Protein AF-A0A1S2L121-F1 (afdb_monomer)

Foldseek 3Di:
DPPLLVLLLVLLVVLVVLLVPDALDPVSLVVVVVSLVVLVVRDDDPDDSLLLLSLLCCCPRNVNSLVNLCVPCPVPVVSVVSSPRDDHNVVSVVVSVVSNVVD

Secondary structure (DSSP, 8-state):
--HHHHHHHHHHHHHHHHHHHS-S-GGGHHHHHHHHHHHTT---SSS---HHHHHHHHHHH-HHHHHHHHHHGGG-HHHHHHTT----HHHHHHHHHHHHHH-

Solvent-accessible surface area (backbone atoms only — not comparable to full-atom values): 5876 Å² total; per-residue (Å²): 123,56,76,36,47,49,52,46,52,53,49,54,50,51,49,53,49,47,60,74,73,47,70,71,35,70,92,45,32,64,61,56,55,54,45,53,64,52,56,76,66,58,54,62,84,89,59,80,82,64,56,62,31,52,46,19,46,38,48,69,77,23,44,55,23,39,52,51,52,49,69,61,12,85,83,34,73,65,51,40,51,54,67,66,62,83,55,60,49,70,65,21,51,50,54,54,50,54,46,67,76,71,98

Structure (mmCIF, N/CA/C/O backbone):
data_AF-A0A1S2L121-F1
#
_entry.id   AF-A0A1S2L121-F1
#
loop_
_atom_site.group_PDB
_atom_site.id
_atom_site.type_symbol
_atom_site.label_atom_id
_atom_site.label_alt_id
_atom_site.label_comp_id
_atom_site.label_asym_id
_atom_site.label_entity_id
_atom_site.label_seq_id
_atom_site.pdbx_PDB_ins_code
_atom_site.Cartn_x
_atom_site.Cartn_y
_atom_site.Cartn_z
_atom_site.occupancy
_atom_site.B_iso_or_equiv
_atom_site.auth_seq_id
_atom_site.auth_comp_id
_atom_site.auth_asym_id
_atom_site.auth_atom_id
_atom_site.pdbx_PDB_model_num
ATOM 1 N N . MET A 1 1 ? -12.737 10.332 15.394 1.00 58.72 1 MET A N 1
ATOM 2 C CA . MET A 1 1 ? -11.855 9.173 15.136 1.00 58.72 1 MET A CA 1
ATOM 3 C C . MET A 1 1 ? -11.231 8.683 16.440 1.00 58.72 1 MET A C 1
ATOM 5 O O . MET A 1 1 ? -10.981 9.506 17.311 1.00 58.72 1 MET A O 1
ATOM 9 N N . SER A 1 2 ? -10.995 7.372 16.591 1.00 64.88 2 SER A N 1
ATOM 10 C CA . SER A 1 2 ? -10.080 6.850 17.630 1.00 64.88 2 SER A CA 1
ATOM 11 C C . SER A 1 2 ? -8.642 7.244 17.262 1.00 64.88 2 SER A C 1
ATOM 13 O O . SER A 1 2 ? -8.331 7.322 16.076 1.00 64.88 2 SER A O 1
ATOM 15 N N . TYR A 1 3 ? -7.761 7.455 18.245 1.00 67.00 3 TYR A N 1
ATOM 16 C CA . TYR A 1 3 ? -6.337 7.762 18.020 1.00 67.00 3 TYR A CA 1
ATOM 17 C C . TYR A 1 3 ? -5.650 6.735 17.099 1.00 67.00 3 TYR A C 1
ATOM 19 O O . TYR A 1 3 ? -4.821 7.085 16.267 1.00 67.00 3 TYR A O 1
ATOM 27 N N . LYS A 1 4 ? -6.058 5.467 17.197 1.00 75.88 4 LYS A N 1
ATOM 28 C CA . LYS A 1 4 ? -5.564 4.366 16.358 1.00 75.88 4 LYS A CA 1
ATOM 29 C C . LYS A 1 4 ? -5.930 4.512 14.880 1.00 75.88 4 LYS A C 1
ATOM 31 O O . LYS A 1 4 ? -5.121 4.271 13.996 1.00 75.88 4 LYS A O 1
ATOM 36 N N . GLU A 1 5 ? -7.140 4.984 14.612 1.00 85.19 5 GLU A N 1
ATOM 37 C CA . GLU A 1 5 ? -7.597 5.216 13.241 1.00 85.19 5 GLU A CA 1
ATOM 38 C C . GLU A 1 5 ? -6.959 6.471 12.627 1.00 85.19 5 GLU A C 1
ATOM 40 O O . GLU A 1 5 ? -6.759 6.550 11.416 1.00 85.19 5 GLU A O 1
ATOM 45 N N . GLN A 1 6 ? -6.548 7.424 13.469 1.00 86.62 6 GLN A N 1
ATOM 46 C CA . GLN A 1 6 ? -5.730 8.547 13.025 1.00 86.62 6 GLN A CA 1
ATOM 47 C C . GLN A 1 6 ? -4.335 8.082 12.570 1.00 86.62 6 GLN A C 1
ATOM 49 O O . GLN A 1 6 ? -3.877 8.516 11.515 1.00 86.62 6 GLN A O 1
ATOM 54 N N . GLU A 1 7 ? -3.694 7.161 13.303 1.00 90.31 7 GLU A N 1
ATOM 55 C CA . GLU A 1 7 ? -2.405 6.570 12.902 1.00 90.31 7 GLU A CA 1
ATOM 56 C C . GLU A 1 7 ? -2.512 5.875 11.533 1.00 90.31 7 GLU A C 1
ATOM 58 O O . GLU A 1 7 ? -1.646 6.047 10.671 1.00 90.31 7 GLU A O 1
ATOM 63 N N . LEU A 1 8 ? -3.610 5.149 11.292 1.00 92.19 8 LEU A N 1
ATOM 64 C CA . LEU A 1 8 ? -3.895 4.556 9.985 1.00 92.19 8 LEU A CA 1
ATOM 65 C C . LEU A 1 8 ? -4.067 5.617 8.892 1.00 92.19 8 LEU A C 1
ATOM 67 O O . LEU A 1 8 ? -3.445 5.502 7.835 1.00 92.19 8 LEU A O 1
ATOM 71 N N . SER A 1 9 ? -4.874 6.651 9.137 1.00 91.12 9 SER A N 1
ATOM 72 C CA . SER A 1 9 ? -5.091 7.743 8.177 1.00 91.12 9 SER A CA 1
ATOM 73 C C . SER A 1 9 ? -3.774 8.424 7.784 1.00 91.12 9 SER A C 1
ATOM 75 O O . SER A 1 9 ? -3.505 8.648 6.601 1.00 91.12 9 SER A O 1
ATOM 77 N N . GLU A 1 10 ? -2.906 8.701 8.758 1.00 93.25 10 GLU A N 1
ATOM 78 C CA . GLU A 1 10 ? -1.576 9.273 8.524 1.00 93.25 10 GLU A CA 1
ATOM 79 C C . GLU A 1 10 ? -0.677 8.326 7.721 1.00 93.25 10 GLU A C 1
ATOM 81 O O . GLU A 1 10 ? 0.012 8.758 6.791 1.00 93.25 10 GLU A O 1
ATOM 86 N N . ALA A 1 11 ? -0.722 7.025 8.013 1.00 94.81 11 ALA A N 1
ATOM 87 C CA . ALA A 1 11 ? 0.042 6.037 7.267 1.00 94.81 11 ALA A CA 1
ATOM 88 C C . ALA A 1 11 ? -0.430 5.911 5.805 1.00 94.81 11 ALA A C 1
ATOM 90 O O . ALA A 1 11 ? 0.404 5.829 4.902 1.00 94.81 11 ALA A O 1
ATOM 91 N N . LEU A 1 12 ? -1.741 5.962 5.548 1.00 94.31 12 LEU A N 1
ATOM 92 C CA . LEU A 1 12 ? -2.299 5.951 4.189 1.00 94.31 12 LEU A CA 1
ATOM 93 C C . LEU A 1 12 ? -1.958 7.227 3.408 1.00 94.31 12 LEU A C 1
ATOM 95 O O . LEU A 1 12 ? -1.650 7.154 2.216 1.00 94.31 12 LEU A O 1
ATOM 99 N N . LYS A 1 13 ? -1.945 8.392 4.065 1.00 94.44 13 LYS A N 1
ATOM 100 C CA . LYS A 1 13 ? -1.472 9.645 3.450 1.00 94.44 13 LYS A CA 1
ATOM 101 C C . LYS A 1 13 ? 0.001 9.544 3.064 1.00 94.44 13 LYS A C 1
ATOM 103 O O . LYS A 1 13 ? 0.343 9.783 1.910 1.00 94.44 13 LYS A O 1
ATOM 108 N N . HIS A 1 14 ? 0.849 9.076 3.980 1.00 95.69 14 HIS A N 1
ATOM 109 C CA . HIS A 1 14 ? 2.268 8.866 3.694 1.00 95.69 14 HIS A CA 1
ATOM 110 C C . HIS A 1 14 ? 2.488 7.859 2.552 1.00 95.69 14 HIS A C 1
ATOM 112 O O . HIS A 1 14 ? 3.393 8.040 1.739 1.00 95.69 14 HIS A O 1
ATOM 118 N N . PHE A 1 15 ? 1.648 6.827 2.435 1.00 96.88 15 PHE A N 1
ATOM 119 C CA . PHE A 1 15 ? 1.692 5.911 1.296 1.00 96.88 15 PHE A CA 1
ATOM 120 C C . PHE A 1 15 ? 1.414 6.618 -0.039 1.00 96.88 15 PHE A C 1
ATOM 122 O O . PHE A 1 15 ? 2.173 6.449 -0.995 1.00 96.88 15 PHE A O 1
ATOM 129 N N . ARG A 1 16 ? 0.372 7.456 -0.101 1.00 94.38 16 ARG A N 1
ATOM 130 C CA . ARG A 1 16 ? 0.060 8.261 -1.297 1.00 94.38 16 ARG A CA 1
ATOM 131 C C . ARG A 1 16 ? 1.185 9.241 -1.641 1.00 94.38 16 ARG A C 1
ATOM 133 O O . ARG A 1 16 ? 1.528 9.400 -2.815 1.00 94.38 16 ARG A O 1
ATOM 140 N N . ASP A 1 17 ? 1.808 9.838 -0.629 1.00 95.81 17 ASP A N 1
ATOM 141 C CA . ASP A 1 17 ? 2.965 10.714 -0.820 1.00 95.81 17 ASP A CA 1
ATOM 142 C C . ASP A 1 17 ? 4.164 9.947 -1.388 1.00 95.81 17 ASP A C 1
ATOM 144 O O . ASP A 1 17 ? 4.847 10.450 -2.278 1.00 95.81 17 ASP A O 1
ATOM 148 N N . LEU A 1 18 ? 4.412 8.714 -0.928 1.00 96.06 18 LEU A N 1
ATOM 149 C CA . LEU A 1 18 ? 5.472 7.855 -1.465 1.00 96.06 18 LEU A CA 1
ATOM 150 C C . LEU A 1 18 ? 5.255 7.536 -2.940 1.00 96.06 18 LEU A C 1
ATOM 152 O O . LEU A 1 18 ? 6.204 7.638 -3.720 1.00 96.06 18 LEU A O 1
ATOM 156 N N . LEU A 1 19 ? 4.022 7.187 -3.317 1.00 95.75 19 LEU A N 1
ATOM 157 C CA . LEU A 1 19 ? 3.661 6.966 -4.715 1.00 95.75 19 LEU A CA 1
ATOM 158 C C . LEU A 1 19 ? 3.912 8.240 -5.529 1.00 95.75 19 LEU A C 1
ATOM 160 O O . LEU A 1 19 ? 4.595 8.192 -6.545 1.00 95.75 19 LEU A O 1
ATOM 164 N N . THR A 1 20 ? 3.463 9.401 -5.064 1.00 95.38 20 THR A N 1
ATOM 165 C CA . THR A 1 20 ? 3.629 10.655 -5.818 1.00 95.38 20 THR A CA 1
ATOM 166 C C . THR A 1 20 ? 5.095 11.091 -5.929 1.00 95.38 20 THR A C 1
ATOM 168 O O . THR A 1 20 ? 5.529 11.574 -6.973 1.00 95.38 20 THR A O 1
ATOM 171 N N . LYS A 1 21 ? 5.874 10.926 -4.855 1.00 96.50 21 LYS A N 1
ATOM 172 C CA . LYS A 1 21 ? 7.237 11.458 -4.741 1.00 96.50 21 LYS A CA 1
ATOM 173 C C . LYS A 1 21 ? 8.286 10.602 -5.441 1.00 96.50 21 LYS A C 1
ATOM 175 O O . LYS A 1 21 ? 9.248 11.151 -5.978 1.00 96.50 21 LYS A O 1
ATOM 180 N N . TYR A 1 22 ? 8.151 9.279 -5.384 1.00 96.00 22 TYR A N 1
ATOM 181 C CA . TYR A 1 22 ? 9.193 8.368 -5.846 1.00 96.00 22 TYR A CA 1
ATOM 182 C C . TYR A 1 22 ? 8.740 7.593 -7.095 1.00 96.00 22 TYR A C 1
ATOM 184 O O . TYR A 1 22 ? 7.763 6.835 -7.032 1.00 96.00 22 TYR A O 1
ATOM 192 N N . PRO A 1 23 ? 9.452 7.738 -8.231 1.00 95.38 23 PRO A N 1
ATOM 193 C CA . PRO A 1 23 ? 9.165 6.956 -9.429 1.00 95.38 23 PRO A CA 1
ATOM 194 C C . PRO A 1 23 ? 9.480 5.471 -9.212 1.00 95.38 23 PRO A C 1
ATOM 196 O O . PRO A 1 23 ? 10.250 5.116 -8.311 1.00 95.38 23 PRO A O 1
ATOM 199 N N . ASP A 1 24 ? 8.920 4.613 -10.072 1.00 96.56 24 ASP A N 1
ATOM 200 C CA . ASP A 1 24 ? 9.219 3.176 -10.097 1.00 96.56 24 ASP A CA 1
ATOM 201 C C . ASP A 1 24 ? 10.667 2.924 -10.544 1.00 96.56 24 ASP A C 1
ATOM 203 O O . ASP A 1 24 ? 10.959 2.732 -11.721 1.00 96.56 24 ASP A O 1
ATOM 207 N N . SER A 1 25 ? 11.594 2.973 -9.591 1.00 95.88 25 SER A N 1
ATOM 208 C CA . SER A 1 25 ? 13.016 2.709 -9.793 1.00 95.88 25 SER A CA 1
ATOM 209 C C . SER A 1 25 ? 13.561 1.903 -8.625 1.00 95.88 25 SER A C 1
ATOM 211 O O . SER A 1 25 ? 13.158 2.095 -7.473 1.00 95.88 25 SER A O 1
ATOM 213 N N . ASN A 1 26 ? 14.534 1.041 -8.920 1.00 92.56 26 ASN A N 1
ATOM 214 C CA . ASN A 1 26 ? 15.261 0.290 -7.906 1.00 92.56 26 ASN A CA 1
ATOM 215 C C . ASN A 1 26 ? 15.894 1.206 -6.862 1.00 92.56 26 ASN A C 1
ATOM 217 O O . ASN A 1 26 ? 15.861 0.863 -5.691 1.00 92.56 26 ASN A O 1
ATOM 221 N N . ASP A 1 27 ? 16.370 2.394 -7.226 1.00 94.75 27 ASP A N 1
ATOM 222 C CA . ASP A 1 27 ? 17.018 3.302 -6.267 1.00 94.75 27 ASP A CA 1
ATOM 223 C C . ASP A 1 27 ? 16.080 3.730 -5.125 1.00 94.75 27 ASP A C 1
ATOM 225 O O . ASP A 1 27 ? 16.524 4.053 -4.024 1.00 94.75 27 ASP A O 1
ATOM 229 N N . ASN A 1 28 ? 14.765 3.655 -5.355 1.00 96.00 28 ASN A N 1
ATOM 230 C CA . ASN A 1 28 ? 13.746 4.075 -4.400 1.00 96.00 28 ASN A CA 1
ATOM 231 C C . ASN A 1 28 ? 13.185 2.929 -3.544 1.00 96.00 28 ASN A C 1
ATOM 233 O O . ASN A 1 28 ? 12.366 3.187 -2.656 1.00 96.00 28 ASN A O 1
ATOM 237 N N . PHE A 1 29 ? 13.595 1.670 -3.760 1.00 93.94 29 PHE A N 1
ATOM 238 C CA . PHE A 1 29 ? 12.940 0.517 -3.119 1.00 93.94 29 PHE A CA 1
ATOM 239 C C . PHE A 1 29 ? 12.990 0.575 -1.583 1.00 93.94 29 PHE A C 1
ATOM 241 O O . PHE A 1 29 ? 12.040 0.169 -0.907 1.00 93.94 29 PHE A O 1
ATOM 248 N N . PHE A 1 30 ? 14.070 1.128 -1.020 1.00 94.50 30 PHE A N 1
ATOM 249 C CA . PHE A 1 30 ? 14.249 1.262 0.425 1.00 94.50 30 PHE A CA 1
ATOM 250 C C . PHE A 1 30 ? 13.168 2.133 1.081 1.00 94.50 30 PHE A C 1
ATOM 252 O O . PHE A 1 30 ? 12.782 1.860 2.221 1.00 94.50 30 PHE A O 1
ATOM 259 N N . HIS A 1 31 ? 12.640 3.146 0.381 1.00 96.25 31 HIS A N 1
ATOM 260 C CA . HIS A 1 31 ? 11.559 3.989 0.900 1.00 96.25 31 HIS A CA 1
ATOM 261 C C . HIS A 1 31 ? 10.272 3.181 1.094 1.00 96.25 31 HIS A C 1
ATOM 263 O O . HIS A 1 31 ? 9.666 3.234 2.166 1.00 96.25 31 HIS A O 1
ATOM 269 N N . PHE A 1 32 ? 9.915 2.360 0.105 1.00 95.88 32 PHE A N 1
ATOM 270 C CA . PHE A 1 32 ? 8.739 1.490 0.157 1.00 95.88 32 PHE A CA 1
ATOM 27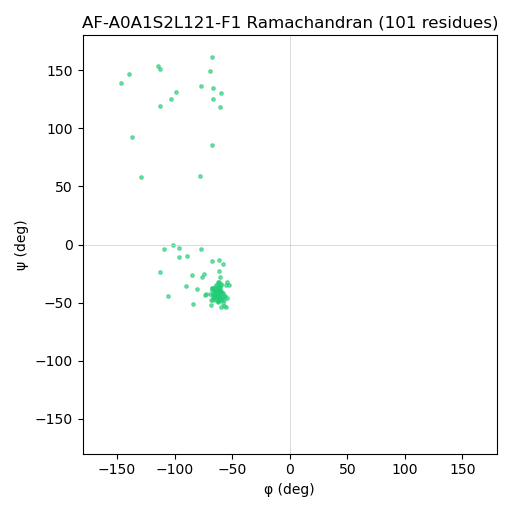1 C C . PHE A 1 32 ? 8.912 0.359 1.173 1.00 95.88 32 PHE A C 1
ATOM 273 O O . PHE A 1 32 ? 8.015 0.103 1.973 1.00 95.88 32 PHE A O 1
ATOM 280 N N . GLN A 1 33 ? 10.087 -0.273 1.226 1.00 94.06 33 GLN A N 1
ATOM 281 C CA . GLN A 1 33 ? 10.370 -1.308 2.221 1.00 94.06 33 GLN A CA 1
ATOM 282 C C . GLN A 1 33 ? 10.292 -0.762 3.658 1.00 94.06 33 GLN A C 1
ATOM 284 O O . GLN A 1 33 ? 9.723 -1.405 4.545 1.00 94.06 33 GLN A O 1
ATOM 289 N N . SER A 1 34 ? 10.860 0.424 3.896 1.00 94.75 34 SER A N 1
ATOM 290 C CA . SER A 1 34 ? 10.800 1.103 5.196 1.00 94.75 34 SER A CA 1
ATOM 291 C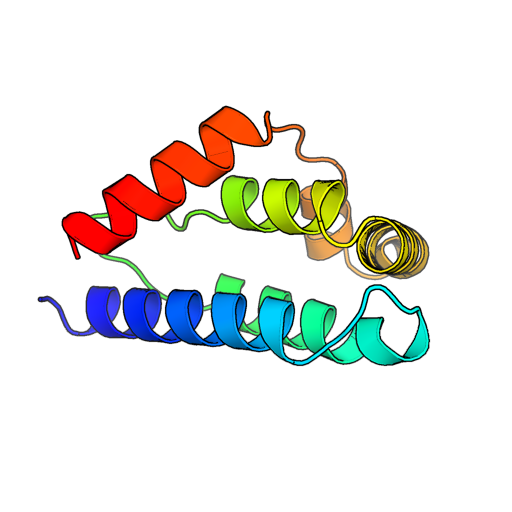 C . SER A 1 34 ? 9.361 1.442 5.579 1.00 94.75 34 SER A C 1
ATOM 293 O O . SER A 1 34 ? 8.954 1.206 6.718 1.00 94.75 34 SER A O 1
ATOM 295 N N . PHE A 1 35 ? 8.574 1.928 4.616 1.00 96.50 35 PHE A N 1
ATOM 296 C CA . PHE A 1 35 ? 7.155 2.185 4.805 1.00 96.50 35 PHE A CA 1
ATOM 297 C C . PHE A 1 35 ? 6.385 0.924 5.197 1.00 96.50 35 PHE A C 1
ATOM 299 O O . PHE A 1 35 ? 5.762 0.935 6.252 1.00 96.50 35 PHE A O 1
ATOM 306 N N . ILE A 1 36 ? 6.489 -0.172 4.435 1.00 95.12 36 ILE A N 1
ATOM 307 C CA . ILE A 1 36 ? 5.772 -1.428 4.725 1.00 95.12 36 ILE A CA 1
ATOM 308 C C . ILE A 1 36 ? 6.068 -1.894 6.156 1.00 95.12 36 ILE A C 1
ATOM 310 O O . ILE A 1 36 ? 5.158 -2.195 6.924 1.00 95.12 36 ILE A O 1
ATOM 314 N N . ARG A 1 37 ? 7.341 -1.882 6.566 1.00 93.19 37 ARG A N 1
ATOM 315 C CA . ARG A 1 37 ? 7.737 -2.289 7.924 1.00 93.19 37 ARG A CA 1
ATOM 316 C C . ARG A 1 37 ? 7.133 -1.419 9.022 1.00 93.19 37 ARG A C 1
ATOM 318 O O . ARG A 1 37 ? 6.834 -1.935 10.098 1.00 93.19 37 ARG A O 1
ATOM 325 N N . LYS A 1 38 ? 6.998 -0.113 8.783 1.00 94.44 38 LYS A N 1
ATOM 326 C CA . LYS A 1 38 ? 6.333 0.807 9.716 1.00 94.44 38 LYS A CA 1
ATOM 327 C C . LYS A 1 38 ? 4.821 0.598 9.702 1.00 94.44 38 LYS A C 1
ATOM 329 O O . LYS A 1 38 ? 4.226 0.516 10.767 1.00 94.44 38 LYS A O 1
ATOM 334 N N . PHE A 1 39 ? 4.236 0.438 8.519 1.00 95.19 39 PHE A N 1
ATOM 335 C CA . PHE A 1 39 ? 2.806 0.240 8.316 1.00 95.19 39 PHE A CA 1
ATOM 336 C C . PHE A 1 39 ? 2.278 -0.984 9.068 1.00 95.19 39 PHE A C 1
ATOM 338 O O . PHE A 1 39 ? 1.273 -0.891 9.756 1.00 95.19 39 PHE A O 1
ATOM 345 N N . LEU A 1 40 ? 3.015 -2.099 9.058 1.00 93.06 40 LEU A N 1
ATOM 346 C CA . LEU A 1 40 ? 2.652 -3.313 9.805 1.00 93.06 40 LEU A CA 1
ATOM 347 C C . LEU A 1 40 ? 2.579 -3.136 11.330 1.00 93.06 40 LEU A C 1
ATOM 349 O O . LEU A 1 40 ? 2.106 -4.030 12.028 1.00 93.06 40 LEU A O 1
ATOM 353 N N . ARG A 1 41 ? 3.103 -2.029 11.866 1.00 93.38 41 ARG A N 1
ATOM 354 C CA . ARG A 1 41 ? 3.064 -1.716 13.301 1.00 93.38 41 ARG A CA 1
ATOM 355 C C . ARG A 1 41 ? 1.905 -0.797 13.674 1.00 93.38 41 ARG A C 1
ATOM 357 O O . ARG A 1 41 ? 1.663 -0.642 14.871 1.00 93.38 41 ARG A O 1
ATOM 364 N N . VAL A 1 42 ? 1.224 -0.218 12.682 1.00 93.56 42 VAL A N 1
ATOM 365 C CA . VAL A 1 42 ? 0.043 0.624 12.885 1.00 93.56 42 VAL A CA 1
ATOM 366 C C . VAL A 1 42 ? -1.021 -0.208 13.575 1.00 93.56 42 VAL A C 1
ATOM 368 O O . VAL A 1 42 ? -1.322 -1.331 13.159 1.00 93.56 42 VAL A O 1
ATOM 371 N N . LYS A 1 43 ? -1.580 0.336 14.653 1.00 89.12 43 LYS A N 1
ATOM 372 C CA . LYS A 1 43 ? -2.638 -0.344 15.394 1.00 89.12 43 LYS A CA 1
ATOM 373 C C . LYS A 1 43 ? -3.975 0.219 14.960 1.00 89.12 43 LYS A C 1
ATOM 375 O O . LYS A 1 43 ? -4.166 1.424 14.999 1.00 89.12 43 LYS A O 1
ATOM 380 N N . THR A 1 44 ? -4.914 -0.656 14.641 1.00 87.75 44 THR A N 1
ATOM 381 C CA . THR A 1 44 ? -6.304 -0.304 14.342 1.00 87.75 44 THR A CA 1
ATOM 382 C C . THR A 1 44 ? -7.224 -0.893 15.413 1.00 87.75 44 THR A C 1
ATOM 384 O O . THR A 1 44 ? -6.863 -1.867 16.079 1.00 87.75 44 THR A O 1
ATOM 387 N N . ASP A 1 45 ? -8.383 -0.272 15.643 1.00 84.56 45 ASP A N 1
ATOM 388 C CA . ASP A 1 45 ? -9.384 -0.783 16.597 1.00 84.56 45 ASP A CA 1
ATOM 389 C C . ASP A 1 45 ? -10.576 -1.402 15.874 1.00 84.56 45 ASP A C 1
ATOM 391 O O . ASP A 1 45 ? -11.082 -2.446 16.283 1.00 84.56 45 ASP A O 1
ATOM 395 N N . LYS A 1 46 ? -11.058 -0.725 14.828 1.00 84.06 46 LYS A N 1
ATOM 396 C CA . LYS A 1 46 ? -12.337 -1.051 14.184 1.00 84.06 46 LYS A CA 1
ATOM 397 C C . LYS A 1 46 ? -12.172 -1.591 12.775 1.00 84.06 46 LYS A C 1
ATOM 399 O O . LYS A 1 46 ? -13.064 -2.278 12.286 1.00 84.06 46 LYS A O 1
ATOM 404 N N . VAL A 1 47 ? -11.057 -1.272 12.128 1.00 84.94 47 VAL A N 1
ATOM 405 C CA . VAL A 1 47 ? -10.790 -1.666 10.746 1.00 84.94 47 VAL A CA 1
ATOM 406 C C . VAL A 1 47 ? -9.638 -2.655 10.679 1.00 84.94 47 VAL A C 1
ATOM 408 O O . VAL A 1 47 ? -8.736 -2.661 11.516 1.00 84.94 47 VAL A O 1
ATOM 411 N N . THR A 1 48 ? -9.664 -3.518 9.670 1.00 88.00 48 THR A N 1
ATOM 412 C CA . THR A 1 48 ? -8.518 -4.382 9.376 1.00 88.00 48 THR A CA 1
ATOM 413 C C . THR A 1 48 ? -7.456 -3.554 8.666 1.00 88.00 48 THR A C 1
ATOM 415 O O . THR A 1 48 ? -7.784 -2.778 7.773 1.00 88.00 48 THR A O 1
ATOM 418 N N . LEU A 1 49 ? -6.189 -3.720 9.048 1.00 92.38 49 LEU A N 1
ATOM 419 C CA . LEU A 1 49 ? -5.075 -3.044 8.390 1.00 92.38 49 LEU A CA 1
ATOM 420 C C . LEU A 1 49 ? -5.017 -3.465 6.904 1.00 92.38 49 LEU A C 1
ATOM 422 O O . LEU A 1 49 ? -4.800 -4.656 6.649 1.00 92.38 49 LEU A O 1
ATOM 426 N N . PRO A 1 50 ? -5.168 -2.538 5.933 1.00 93.56 50 PRO A N 1
ATOM 427 C CA . PRO A 1 50 ? -5.304 -2.854 4.505 1.00 93.56 50 PRO A CA 1
ATOM 428 C C . PRO A 1 50 ? -3.954 -3.198 3.855 1.00 93.56 50 PRO A C 1
ATOM 430 O O . PRO A 1 50 ? -3.451 -2.527 2.955 1.00 93.56 50 PRO A O 1
ATOM 433 N N . THR A 1 51 ? -3.296 -4.228 4.382 1.00 94.31 51 THR A N 1
ATOM 434 C CA . THR A 1 51 ? -1.939 -4.606 3.979 1.00 94.31 51 THR A CA 1
ATOM 435 C C . THR A 1 51 ? -1.939 -5.235 2.593 1.00 94.31 51 THR A C 1
ATOM 437 O O . THR A 1 51 ? -1.082 -4.906 1.777 1.00 94.31 51 THR A O 1
ATOM 440 N N . SER A 1 52 ? -2.907 -6.108 2.306 1.00 93.31 52 SER A N 1
ATOM 441 C CA . SER A 1 52 ? -3.055 -6.743 0.992 1.00 93.31 52 SER A CA 1
ATOM 442 C C . SER A 1 52 ? -3.312 -5.704 -0.094 1.00 93.31 52 SER A C 1
ATOM 444 O O . SER A 1 52 ? -2.726 -5.781 -1.171 1.00 93.31 52 SER A O 1
ATOM 446 N N . GLU A 1 53 ? -4.121 -4.697 0.226 1.00 95.00 53 GLU A N 1
ATOM 447 C CA . GL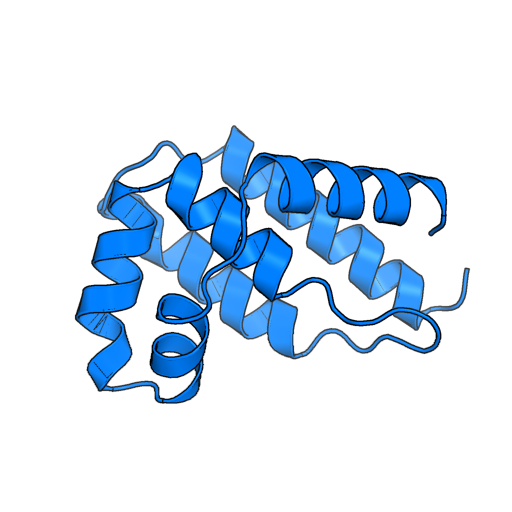U A 1 53 ? -4.454 -3.596 -0.661 1.00 95.00 53 GLU A CA 1
ATOM 448 C C . GLU A 1 53 ? -3.211 -2.755 -0.986 1.00 95.00 53 GLU A C 1
ATOM 450 O O . GLU A 1 53 ? -2.910 -2.518 -2.155 1.00 95.00 53 GLU A O 1
ATOM 455 N N . ILE A 1 54 ? -2.421 -2.379 0.029 1.00 95.88 54 ILE A N 1
ATOM 456 C CA . ILE A 1 54 ? -1.146 -1.676 -0.186 1.00 95.88 54 ILE A CA 1
ATOM 457 C C . ILE A 1 54 ? -0.199 -2.505 -1.058 1.00 95.88 54 ILE A C 1
ATOM 459 O O . ILE A 1 54 ? 0.407 -1.971 -1.989 1.00 95.88 54 ILE A O 1
ATOM 463 N N . MET A 1 55 ? -0.065 -3.807 -0.790 1.00 96.38 55 MET A N 1
ATOM 464 C CA . MET A 1 55 ? 0.818 -4.666 -1.582 1.00 96.38 55 MET A CA 1
ATOM 465 C C . MET A 1 55 ? 0.349 -4.783 -3.038 1.00 96.38 55 MET A C 1
ATOM 467 O O . MET A 1 55 ? 1.193 -4.774 -3.936 1.00 96.38 55 MET A O 1
ATOM 471 N N . ALA A 1 56 ? -0.964 -4.841 -3.284 1.00 96.06 56 ALA A N 1
ATOM 472 C CA . ALA A 1 56 ? -1.541 -4.860 -4.627 1.00 96.06 56 ALA A CA 1
ATOM 473 C C . ALA A 1 56 ? -1.256 -3.561 -5.394 1.00 96.06 56 ALA A C 1
ATOM 475 O O 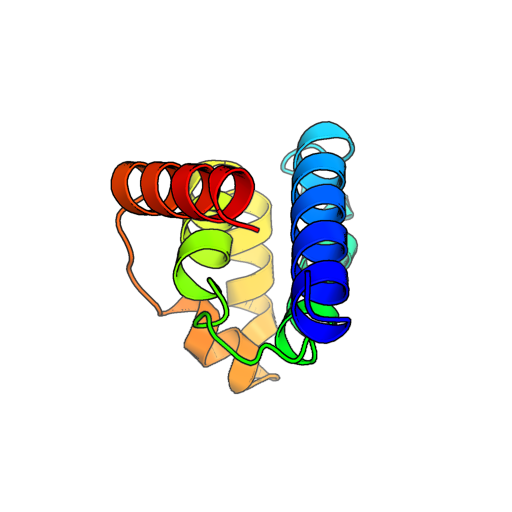. ALA A 1 56 ? -0.799 -3.615 -6.538 1.00 96.06 56 ALA A O 1
ATOM 476 N N . VAL A 1 57 ? -1.430 -2.403 -4.748 1.00 96.25 57 VAL A N 1
ATOM 477 C CA . VAL A 1 57 ? -1.110 -1.099 -5.349 1.00 96.25 57 VAL A CA 1
ATOM 478 C C . VAL A 1 57 ? 0.377 -1.002 -5.685 1.00 96.25 57 VAL A C 1
ATOM 480 O O . VAL A 1 57 ? 0.725 -0.632 -6.802 1.00 96.25 57 VAL A O 1
ATOM 483 N N . ILE A 1 58 ? 1.275 -1.408 -4.779 1.00 96.12 58 ILE A N 1
ATOM 484 C CA . ILE A 1 58 ? 2.723 -1.411 -5.065 1.00 96.12 58 ILE A CA 1
ATOM 485 C C . ILE A 1 58 ? 3.042 -2.363 -6.226 1.00 96.12 58 ILE A C 1
ATOM 487 O O . ILE A 1 58 ? 3.820 -2.006 -7.106 1.00 96.12 58 ILE A O 1
ATOM 491 N N . LYS A 1 59 ? 2.441 -3.558 -6.263 1.00 96.00 59 LYS A N 1
ATOM 492 C CA . LYS A 1 59 ? 2.646 -4.543 -7.340 1.00 96.00 59 LYS A CA 1
ATOM 493 C C . LYS A 1 59 ? 2.249 -3.994 -8.711 1.00 96.00 59 LYS A C 1
ATOM 495 O O . LYS A 1 59 ? 2.951 -4.275 -9.682 1.00 96.00 59 LYS A O 1
ATOM 500 N N . TYR A 1 60 ? 1.149 -3.248 -8.784 1.00 95.75 60 TYR A N 1
ATOM 501 C CA . TYR A 1 60 ? 0.614 -2.713 -10.035 1.00 95.75 60 TYR A CA 1
ATOM 502 C C . TYR A 1 60 ? 1.277 -1.395 -10.446 1.00 95.75 60 TYR A C 1
ATOM 504 O O . TYR A 1 60 ? 1.766 -1.272 -11.566 1.00 95.75 60 TYR A O 1
ATOM 512 N N . GLU A 1 61 ? 1.344 -0.419 -9.540 1.00 95.25 61 GLU A N 1
ATOM 513 C CA . GLU A 1 61 ? 1.839 0.923 -9.854 1.00 95.25 61 GLU A CA 1
ATOM 514 C C . GLU A 1 61 ? 3.363 1.049 -9.778 1.00 95.25 61 GLU A C 1
ATOM 516 O O . G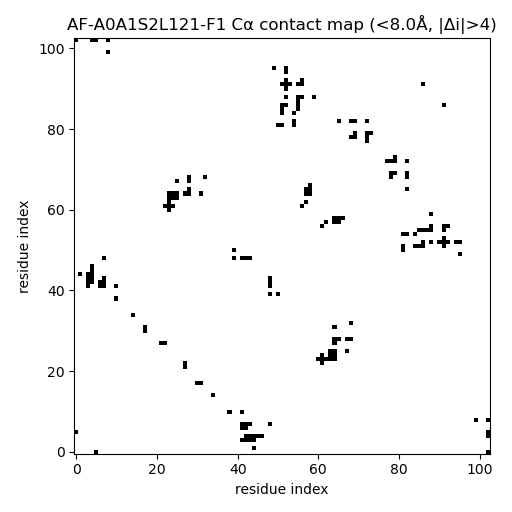LU A 1 61 ? 3.945 1.935 -10.408 1.00 95.25 61 GLU A O 1
ATOM 521 N N . ARG A 1 62 ? 4.027 0.214 -8.973 1.00 96.38 62 ARG A N 1
ATOM 522 C CA . ARG A 1 62 ? 5.486 0.226 -8.775 1.00 96.38 62 ARG A CA 1
ATOM 523 C C . ARG A 1 62 ? 6.079 -1.184 -8.965 1.00 96.38 62 ARG A C 1
ATOM 525 O O . ARG A 1 62 ? 6.692 -1.736 -8.042 1.00 96.38 62 ARG A O 1
ATOM 532 N N . PRO A 1 63 ? 5.882 -1.816 -10.141 1.00 96.44 63 PRO A N 1
ATOM 533 C CA . PRO A 1 63 ? 6.247 -3.212 -10.367 1.00 96.44 63 PRO A CA 1
ATOM 534 C C . PRO A 1 63 ? 7.752 -3.471 -10.237 1.00 96.44 63 PRO A C 1
ATOM 536 O O . PRO A 1 63 ? 8.145 -4.555 -9.792 1.00 96.44 63 PRO A O 1
ATOM 539 N N . THR A 1 64 ? 8.604 -2.505 -10.592 1.00 97.06 64 THR A N 1
ATOM 540 C CA . THR A 1 64 ? 10.063 -2.624 -10.448 1.00 97.06 64 THR A CA 1
ATOM 541 C C . THR A 1 64 ? 10.442 -2.675 -8.974 1.00 97.06 64 THR A C 1
ATOM 543 O O . THR A 1 64 ? 11.137 -3.598 -8.540 1.00 97.06 64 THR A O 1
ATOM 546 N N . ILE A 1 65 ? 9.899 -1.756 -8.174 1.00 96.62 65 ILE A N 1
ATOM 547 C CA . ILE A 1 65 ? 10.092 -1.742 -6.720 1.00 96.62 65 ILE A CA 1
ATOM 548 C C . ILE A 1 65 ? 9.549 -3.023 -6.079 1.00 96.62 65 ILE A C 1
ATOM 550 O O . ILE A 1 65 ? 10.246 -3.636 -5.268 1.00 96.62 65 ILE A O 1
ATOM 554 N N . PHE A 1 66 ? 8.349 -3.474 -6.459 1.00 96.00 66 PHE A N 1
ATOM 555 C CA . PHE A 1 66 ? 7.759 -4.706 -5.927 1.00 96.00 66 PHE A CA 1
ATOM 556 C C . PHE A 1 66 ? 8.646 -5.928 -6.191 1.00 96.00 66 PHE A C 1
ATOM 558 O O . PHE A 1 66 ? 8.906 -6.718 -5.280 1.00 96.00 66 PHE A O 1
ATOM 565 N N . ARG A 1 67 ? 9.147 -6.080 -7.425 1.00 95.06 67 ARG A N 1
ATOM 566 C CA . ARG A 1 67 ? 10.061 -7.175 -7.791 1.00 95.06 67 ARG A CA 1
ATOM 567 C C . ARG A 1 67 ? 11.341 -7.132 -6.968 1.00 95.06 67 ARG A C 1
ATOM 569 O O . ARG A 1 67 ? 11.788 -8.178 -6.502 1.00 95.06 67 ARG A O 1
ATOM 576 N N . THR A 1 68 ? 11.892 -5.944 -6.742 1.00 94.81 68 THR A N 1
ATOM 577 C CA . THR A 1 68 ? 13.099 -5.771 -5.927 1.00 94.81 68 THR A CA 1
ATOM 578 C C . THR A 1 68 ? 12.849 -6.126 -4.468 1.00 94.81 68 THR A C 1
ATOM 580 O O . THR A 1 68 ? 13.617 -6.903 -3.900 1.00 94.81 68 THR A O 1
ATOM 583 N N . ILE A 1 69 ? 11.732 -5.675 -3.882 1.00 93.62 69 ILE A N 1
ATOM 584 C CA . ILE A 1 69 ? 11.316 -6.078 -2.529 1.00 93.62 69 ILE A CA 1
ATOM 585 C C . ILE A 1 69 ? 11.181 -7.602 -2.450 1.00 93.62 69 ILE A C 1
ATOM 587 O O . ILE A 1 69 ? 11.745 -8.211 -1.543 1.00 93.62 69 ILE A O 1
ATOM 591 N N . LYS A 1 70 ? 10.502 -8.230 -3.417 1.00 93.19 70 LYS A N 1
ATOM 592 C CA . LYS A 1 70 ? 10.336 -9.689 -3.481 1.00 93.19 70 LYS A CA 1
ATOM 593 C C . LYS A 1 70 ? 11.675 -10.426 -3.587 1.00 93.19 70 LYS A C 1
ATOM 595 O O . LYS A 1 70 ? 11.867 -11.434 -2.915 1.00 93.19 70 LYS A O 1
ATO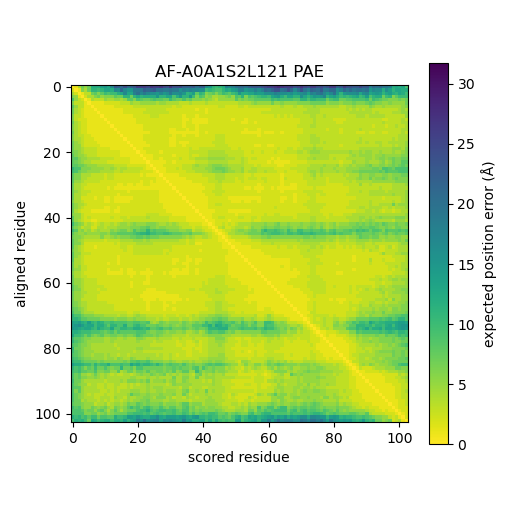M 600 N N . GLY A 1 71 ? 12.618 -9.909 -4.375 1.00 91.69 71 GLY A N 1
ATOM 601 C CA . GLY A 1 71 ? 13.955 -10.489 -4.520 1.00 91.69 71 GLY A CA 1
ATOM 602 C C . GLY A 1 71 ? 14.780 -10.454 -3.229 1.00 91.69 71 GLY A C 1
ATOM 603 O O . GLY A 1 71 ? 15.502 -11.407 -2.933 1.00 91.69 71 GLY A O 1
ATOM 604 N N . VAL A 1 72 ? 14.647 -9.391 -2.426 1.00 89.12 72 VAL A N 1
ATOM 605 C CA . VAL A 1 72 ? 15.363 -9.262 -1.141 1.00 89.12 72 VAL A CA 1
ATOM 606 C C . VAL A 1 7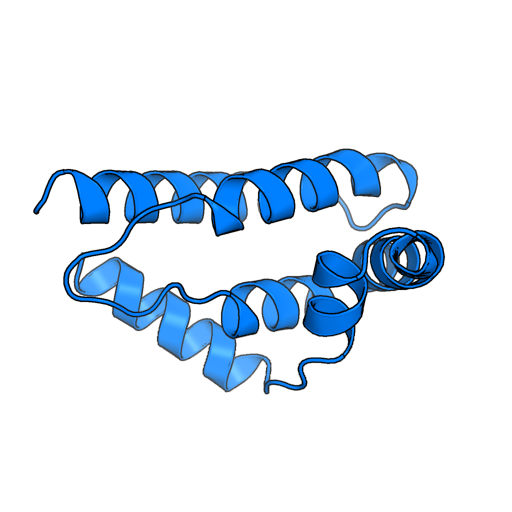2 ? 14.598 -9.847 0.052 1.00 89.12 72 VAL A C 1
ATOM 608 O O . VAL A 1 72 ? 15.172 -10.006 1.132 1.00 89.12 72 VAL A O 1
ATOM 611 N N . ALA A 1 73 ? 13.325 -10.208 -0.130 1.00 87.12 73 ALA A N 1
ATOM 612 C CA . ALA A 1 73 ? 12.446 -10.720 0.920 1.00 87.12 73 ALA A CA 1
ATOM 613 C C . ALA A 1 73 ? 12.840 -12.107 1.452 1.00 87.12 73 ALA A C 1
ATOM 615 O O . ALA A 1 73 ? 12.405 -12.484 2.531 1.00 87.12 73 ALA A O 1
ATOM 616 N N . ASN A 1 74 ? 13.717 -12.850 0.772 1.00 79.56 74 ASN A N 1
ATOM 617 C CA . ASN A 1 74 ? 14.163 -14.184 1.208 1.00 79.56 74 ASN A CA 1
ATOM 618 C C . ASN A 1 74 ? 14.82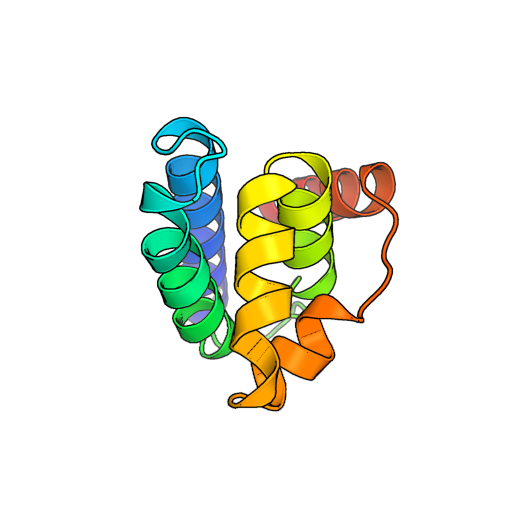2 -14.209 2.603 1.00 79.56 74 ASN A C 1
ATOM 620 O O . ASN A 1 74 ? 14.975 -15.272 3.194 1.00 79.56 74 ASN A O 1
ATOM 624 N N . LYS A 1 75 ? 15.238 -13.047 3.125 1.00 81.69 75 LYS A N 1
ATOM 625 C CA . LYS A 1 75 ? 15.813 -12.892 4.472 1.00 81.69 75 LYS A CA 1
ATOM 626 C C . LYS A 1 75 ? 14.815 -12.335 5.501 1.00 81.69 75 LYS A C 1
ATOM 628 O O . LYS A 1 75 ? 15.184 -12.133 6.653 1.00 81.69 75 LYS A O 1
ATOM 633 N N . ASP A 1 76 ? 13.584 -12.046 5.086 1.00 86.69 76 ASP A N 1
ATOM 634 C CA . ASP A 1 76 ? 12.538 -11.392 5.874 1.00 86.69 76 ASP A CA 1
ATOM 635 C C . ASP A 1 76 ? 11.204 -12.116 5.620 1.00 86.69 76 ASP A C 1
ATOM 637 O O . ASP A 1 76 ? 10.487 -11.811 4.668 1.00 86.69 76 ASP A O 1
ATOM 641 N N . ASN A 1 77 ? 10.881 -13.100 6.469 1.00 86.31 77 ASN A N 1
ATOM 642 C CA . ASN A 1 77 ? 9.693 -13.956 6.314 1.00 86.31 77 ASN A CA 1
ATOM 643 C C . ASN A 1 77 ? 8.389 -13.156 6.186 1.00 86.31 77 ASN A C 1
ATOM 645 O O . ASN A 1 77 ? 7.470 -13.578 5.486 1.00 86.31 77 ASN A O 1
ATOM 649 N N . THR A 1 78 ? 8.314 -11.994 6.838 1.00 87.06 78 THR A N 1
ATOM 650 C CA . THR A 1 78 ? 7.152 -11.110 6.763 1.00 87.06 78 THR A CA 1
ATOM 651 C C . THR A 1 78 ? 7.033 -10.507 5.371 1.00 87.06 78 THR A C 1
ATOM 653 O O . THR A 1 78 ? 5.993 -10.647 4.733 1.00 87.06 78 THR A O 1
ATOM 656 N N . LEU A 1 79 ? 8.100 -9.895 4.849 1.00 87.81 79 LEU A N 1
ATOM 657 C CA . LEU A 1 79 ? 8.094 -9.380 3.473 1.00 87.81 79 LEU A CA 1
ATOM 658 C C . LEU A 1 79 ? 7.904 -10.501 2.444 1.00 87.81 79 LEU A C 1
ATOM 660 O O . LEU A 1 79 ? 7.249 -10.293 1.419 1.00 87.81 79 LEU A O 1
ATOM 664 N N . TYR A 1 80 ? 8.436 -11.692 2.716 1.00 91.00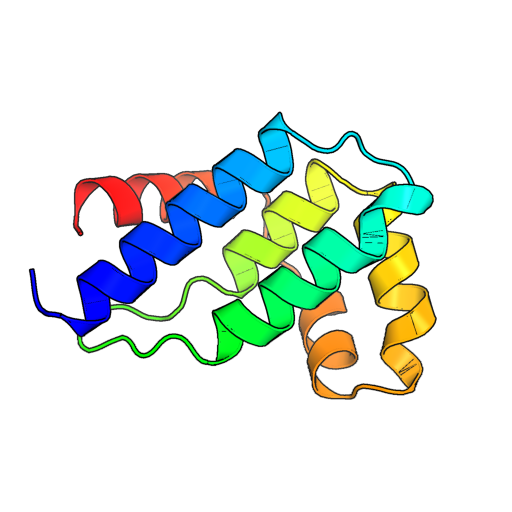 80 TYR A N 1
ATOM 665 C CA . TYR A 1 80 ? 8.250 -12.849 1.849 1.00 91.00 80 TYR A CA 1
ATOM 666 C C . TYR A 1 80 ? 6.771 -13.216 1.760 1.00 91.00 80 TYR A C 1
ATOM 668 O O . TYR A 1 80 ? 6.239 -13.314 0.659 1.00 91.00 80 TYR A O 1
ATOM 676 N N . PHE A 1 81 ? 6.083 -13.328 2.896 1.00 90.62 81 PHE A N 1
ATOM 677 C CA . PHE A 1 81 ? 4.645 -13.579 2.919 1.00 90.62 81 PHE A CA 1
ATOM 678 C C . PHE A 1 81 ? 3.868 -12.489 2.167 1.00 90.62 81 PHE A C 1
ATOM 680 O O . PHE A 1 81 ? 3.099 -12.799 1.260 1.00 90.62 81 PHE A O 1
ATOM 687 N N . LEU A 1 82 ? 4.132 -11.213 2.466 1.00 91.06 82 LEU A N 1
ATOM 688 C CA . LEU A 1 82 ? 3.421 -10.082 1.859 1.00 91.06 82 LEU A CA 1
ATOM 689 C C . LEU A 1 82 ? 3.564 -10.010 0.336 1.00 91.06 82 LEU A C 1
ATOM 691 O O . LEU A 1 82 ? 2.612 -9.674 -0.359 1.00 91.06 82 LEU A O 1
ATOM 695 N N . THR A 1 83 ? 4.737 -10.348 -0.200 1.00 90.38 83 THR A N 1
ATOM 696 C CA . THR A 1 83 ? 4.994 -10.342 -1.654 1.00 90.38 83 THR A CA 1
ATOM 697 C C . THR A 1 83 ? 4.404 -11.549 -2.394 1.00 90.38 83 THR A C 1
ATOM 699 O O . THR A 1 83 ? 4.489 -11.624 -3.626 1.00 90.38 83 THR A O 1
ATOM 702 N N . HIS A 1 84 ? 3.808 -12.490 -1.660 1.00 90.75 84 HIS A N 1
ATOM 703 C CA . HIS A 1 84 ? 3.069 -13.632 -2.198 1.00 90.75 84 HIS A CA 1
ATOM 704 C C . HIS A 1 84 ? 1.558 -13.525 -1.981 1.00 90.75 84 HIS A C 1
ATOM 706 O O . HIS A 1 84 ? 0.826 -14.371 -2.489 1.00 90.75 84 HIS A O 1
ATOM 712 N N . ILE A 1 85 ? 1.083 -12.489 -1.284 1.00 88.69 85 ILE A N 1
ATOM 713 C CA . ILE A 1 85 ? -0.343 -12.177 -1.236 1.00 88.69 85 ILE A CA 1
ATOM 714 C C . ILE A 1 85 ? -0.777 -11.750 -2.634 1.00 88.69 85 ILE A C 1
ATOM 716 O O . ILE A 1 85 ? -0.197 -10.836 -3.225 1.00 88.69 85 ILE A O 1
ATOM 720 N N . ASP A 1 86 ? -1.799 -12.422 -3.152 1.00 84.44 86 ASP A N 1
ATOM 721 C CA . ASP A 1 86 ? -2.434 -12.042 -4.402 1.00 84.44 86 ASP A CA 1
ATOM 722 C C . ASP A 1 86 ? -3.758 -11.345 -4.110 1.00 84.44 86 ASP A C 1
ATOM 724 O O . ASP A 1 86 ? -4.611 -11.854 -3.380 1.00 84.44 86 ASP A O 1
ATOM 728 N N . MET A 1 87 ? -3.893 -10.142 -4.649 1.00 87.69 87 MET A N 1
ATOM 729 C CA . MET A 1 87 ? -5.082 -9.321 -4.541 1.00 87.69 87 MET A CA 1
ATOM 730 C C . MET A 1 87 ? -5.224 -8.519 -5.831 1.00 87.69 87 MET A C 1
ATOM 732 O O . MET A 1 87 ? -4.236 -8.038 -6.387 1.00 87.69 87 MET A O 1
ATOM 736 N N . ASP A 1 88 ? -6.462 -8.413 -6.298 1.00 92.25 88 ASP A N 1
ATOM 737 C CA . ASP A 1 88 ? -6.825 -7.623 -7.466 1.00 92.25 88 ASP A CA 1
ATOM 738 C C . ASP A 1 88 ? -6.616 -6.122 -7.204 1.00 92.25 88 ASP A C 1
ATOM 740 O O . ASP A 1 88 ? -6.973 -5.625 -6.132 1.00 92.25 88 ASP A O 1
ATOM 744 N N . TYR A 1 89 ? -6.009 -5.421 -8.165 1.00 89.75 89 TYR A N 1
ATOM 745 C CA . TYR A 1 89 ? -5.656 -4.006 -8.019 1.00 89.75 89 TYR A CA 1
ATOM 746 C C . TYR A 1 89 ? -6.892 -3.112 -7.932 1.00 89.75 89 TYR A C 1
ATOM 748 O O . TYR A 1 89 ? -6.957 -2.272 -7.036 1.00 89.75 89 TYR A O 1
ATOM 756 N N . ASP A 1 90 ? -7.883 -3.315 -8.800 1.00 87.12 90 ASP A N 1
ATOM 757 C CA . ASP A 1 90 ? -9.073 -2.462 -8.838 1.00 87.12 90 ASP A CA 1
ATOM 758 C C . ASP A 1 90 ? -9.847 -2.588 -7.522 1.00 87.12 90 ASP A C 1
ATOM 760 O O . ASP A 1 90 ? -10.186 -1.589 -6.881 1.00 87.12 90 ASP A O 1
ATOM 764 N N . ARG A 1 91 ? -10.000 -3.825 -7.032 1.00 88.62 91 ARG A N 1
ATOM 765 C CA . ARG A 1 91 ? -10.599 -4.094 -5.719 1.00 88.62 91 ARG A CA 1
ATOM 766 C C . ARG A 1 91 ? -9.781 -3.519 -4.560 1.00 88.62 91 ARG A C 1
ATOM 768 O O . ARG A 1 91 ? -10.348 -3.130 -3.537 1.00 88.62 91 ARG A O 1
ATOM 775 N N . ALA A 1 92 ? -8.453 -3.512 -4.668 1.00 90.75 92 ALA A N 1
ATOM 776 C CA . ALA A 1 92 ? -7.590 -2.912 -3.656 1.00 90.75 92 ALA A CA 1
ATOM 777 C C . ALA A 1 92 ? -7.760 -1.394 -3.599 1.00 90.75 92 ALA A C 1
ATOM 779 O O . ALA A 1 92 ? -7.869 -0.828 -2.510 1.00 90.75 92 ALA A O 1
ATOM 780 N N . GLN A 1 93 ? -7.823 -0.753 -4.763 1.00 87.56 93 GLN A N 1
ATOM 781 C CA . GLN A 1 93 ? -7.994 0.685 -4.871 1.00 87.56 93 GLN A CA 1
ATOM 782 C C . GLN A 1 93 ? -9.363 1.132 -4.349 1.00 87.56 93 GLN A C 1
ATOM 784 O O . GLN A 1 93 ? -9.432 2.099 -3.590 1.00 87.56 93 GLN A O 1
ATOM 789 N N . GLU A 1 94 ? -10.429 0.405 -4.697 1.00 89.44 94 GLU A N 1
ATOM 790 C CA . GLU A 1 94 ? -11.785 0.631 -4.180 1.00 89.44 94 GLU A CA 1
ATOM 791 C C . GLU A 1 94 ? -11.796 0.593 -2.647 1.00 89.44 94 GLU A C 1
ATOM 793 O O . GLU A 1 94 ? -12.135 1.581 -2.001 1.00 89.44 94 GLU A O 1
ATOM 798 N N . ARG A 1 95 ? -11.277 -0.485 -2.048 1.00 87.81 95 ARG A N 1
ATOM 799 C CA . ARG A 1 95 ? -11.228 -0.631 -0.585 1.00 87.81 95 ARG A CA 1
ATOM 800 C C . ARG A 1 95 ? -10.404 0.439 0.118 1.00 87.81 95 ARG A C 1
ATOM 802 O O . ARG A 1 95 ? -10.753 0.848 1.224 1.00 87.81 95 ARG A O 1
ATOM 809 N N . LEU A 1 96 ? -9.292 0.869 -0.479 1.00 87.69 96 LEU A N 1
ATOM 810 C CA . LEU A 1 96 ? -8.483 1.951 0.084 1.00 87.69 96 LEU A CA 1
ATOM 811 C C . LEU A 1 96 ? -9.226 3.285 0.048 1.00 87.69 96 LEU A C 1
ATOM 813 O O . LEU A 1 96 ? -9.091 4.071 0.986 1.00 87.69 96 LEU A O 1
ATOM 817 N N . ASN A 1 97 ? -9.997 3.541 -1.007 1.00 86.75 97 ASN A N 1
ATOM 818 C CA . ASN A 1 97 ? -10.820 4.740 -1.104 1.00 86.75 97 ASN A CA 1
ATOM 819 C C . ASN A 1 97 ? -11.966 4.702 -0.087 1.00 86.75 97 ASN A C 1
ATOM 821 O O . ASN A 1 97 ? -12.094 5.654 0.679 1.00 86.75 97 ASN A O 1
ATOM 825 N N . ASP A 1 98 ? -12.692 3.584 0.007 1.00 87.12 98 ASP A N 1
ATOM 826 C CA . ASP A 1 98 ? -13.768 3.392 0.989 1.00 87.12 98 ASP A CA 1
ATOM 827 C C . ASP A 1 98 ? -13.266 3.605 2.419 1.00 87.12 98 ASP A C 1
ATOM 829 O O . ASP A 1 98 ? -13.903 4.284 3.223 1.00 87.12 98 ASP A O 1
ATOM 833 N N . LEU A 1 99 ? -12.090 3.053 2.743 1.00 84.06 99 LEU A N 1
ATOM 834 C CA . LEU A 1 99 ? -11.466 3.263 4.044 1.00 84.06 99 LEU A CA 1
ATOM 835 C C . LEU A 1 99 ? -11.259 4.753 4.292 1.00 84.06 99 LEU A C 1
ATOM 837 O O . LEU A 1 99 ? -11.740 5.253 5.298 1.00 84.06 99 LEU A O 1
ATOM 841 N N . ILE A 1 100 ? -10.620 5.474 3.372 1.00 80.38 100 ILE A N 1
ATOM 842 C CA . ILE A 1 100 ? -10.319 6.905 3.532 1.00 80.38 100 ILE A CA 1
ATOM 843 C C . ILE A 1 100 ? -11.577 7.770 3.699 1.00 80.38 100 ILE A C 1
ATOM 845 O O . ILE A 1 100 ? -11.498 8.812 4.345 1.00 80.38 100 ILE A O 1
ATOM 849 N N . GLU A 1 101 ? -12.721 7.362 3.151 1.00 79.12 101 GLU A N 1
ATOM 850 C CA . GLU A 1 101 ? -13.996 8.059 3.361 1.00 79.12 101 GLU A CA 1
ATOM 851 C C . GLU A 1 101 ? -14.615 7.786 4.743 1.00 79.12 101 GLU A C 1
ATOM 853 O O . GLU A 1 101 ? -15.344 8.628 5.272 1.00 79.12 101 GLU A O 1
ATOM 858 N N . ILE A 1 102 ? -14.335 6.620 5.335 1.00 74.50 102 ILE A N 1
ATOM 859 C CA . ILE A 1 102 ? -14.927 6.161 6.602 1.00 74.50 102 ILE A CA 1
ATOM 860 C C . ILE A 1 102 ? -14.113 6.591 7.829 1.00 74.50 102 ILE A C 1
ATOM 862 O O . ILE A 1 102 ? -14.704 6.831 8.890 1.00 74.50 102 ILE A O 1
ATOM 866 N N . ILE A 1 103 ? -12.779 6.623 7.720 1.00 67.19 103 ILE A N 1
ATOM 867 C CA . ILE A 1 103 ? -11.892 7.060 8.812 1.00 67.19 103 ILE A CA 1
ATOM 868 C C . ILE A 1 103 ? -11.802 8.569 8.852 1.00 67.19 103 ILE A C 1
ATOM 870 O O . ILE A 1 103 ? -12.262 9.089 9.893 1.00 67.19 103 ILE A O 1
#

Sequence (103 aa):
MSYKEQELSEALKHFRDLLTKYPDSNDNFFHFQSFIRKFLRVKTDKVTLPTSEIMAVIKYERPTIFRTIKGVANKDNTLYFLTHIDMDYDRAQERLNDLIEII

pLDDT: mean 90.41, std 7.17, range [58.72, 97.06]

Organism: NCBI:txid1532552

Mean predicted aligned error: 4.14 Å

Radius of gyration: 13.16 Å; Cα contacts (8 Å, |Δi|>4): 99; chains: 1; bounding box: 32×26×28 Å

Nearest PDB structures (foldseek):
  5fu6-assembly2_A  TM=4.145E-01  e=3.973E+00  Homo sapiens
  4cqo-assembly2_A  TM=4.376E-01  e=5.453E+00  Homo sapiens
  4cqo-assembly1_C  TM=4.231E-01  e=7.101E+00  Homo sapiens